Protein AF-A0A0Q0V0Q7-F1 (afdb_monomer_lite)

Sequence (130 aa):
MPTITLRLELHNPTKVKQEMYERMTEVNTEFANWLLDHPELNQATSKIFKAFSSQRFPSAVVNQTIREVKSQKKNQKTKEFRTLWCCFNNQNVKVEKTRAKHADAGIERKRTETASASDAKSADTPSTPT

Structure (mmCIF, N/CA/C/O backbone):
data_AF-A0A0Q0V0Q7-F1
#
_entry.id   AF-A0A0Q0V0Q7-F1
#
loop_
_atom_site.group_PDB
_atom_site.id
_atom_site.type_symbol
_atom_site.label_atom_id
_atom_site.label_alt_id
_atom_site.label_comp_id
_atom_site.label_asym_id
_atom_site.label_entity_id
_atom_site.label_seq_id
_atom_site.pdbx_PDB_ins_code
_atom_site.Cartn_x
_atom_site.Cartn_y
_atom_site.Cartn_z
_atom_site.occupancy
_atom_site.B_iso_or_equiv
_atom_site.auth_seq_id
_atom_site.auth_comp_id
_atom_site.auth_asym_id
_atom_site.auth_atom_id
_atom_site.pdbx_PDB_model_num
ATOM 1 N N . MET A 1 1 ? 38.196 19.152 3.708 1.00 73.62 1 MET A N 1
ATOM 2 C CA . MET A 1 1 ? 37.447 18.171 2.892 1.00 73.62 1 MET A CA 1
ATOM 3 C C . MET A 1 1 ? 36.457 18.939 2.026 1.00 73.62 1 MET A C 1
ATOM 5 O O . MET A 1 1 ? 35.507 19.476 2.585 1.00 73.62 1 MET A O 1
ATOM 9 N N . PRO A 1 2 ? 36.699 19.102 0.716 1.00 78.31 2 PRO A N 1
ATOM 10 C CA . PRO A 1 2 ? 35.734 19.757 -0.161 1.00 78.31 2 PRO A CA 1
ATOM 11 C C . PRO A 1 2 ? 34.507 18.857 -0.362 1.00 78.31 2 PRO A C 1
ATOM 13 O O . PRO A 1 2 ? 34.636 17.645 -0.520 1.00 78.31 2 PRO A O 1
ATOM 16 N N . THR A 1 3 ? 33.314 19.451 -0.330 1.00 83.38 3 THR A N 1
ATOM 17 C CA . THR A 1 3 ? 32.050 18.741 -0.570 1.00 83.38 3 THR A CA 1
ATOM 18 C C . THR A 1 3 ? 31.709 18.831 -2.053 1.00 83.38 3 THR A C 1
ATOM 20 O O . THR A 1 3 ? 31.566 19.930 -2.583 1.00 83.38 3 THR A O 1
ATOM 23 N N . ILE A 1 4 ? 31.578 17.686 -2.724 1.00 86.69 4 ILE A N 1
ATOM 24 C CA . ILE A 1 4 ? 31.165 17.608 -4.130 1.00 86.69 4 ILE A CA 1
ATOM 25 C C . ILE A 1 4 ? 29.665 17.312 -4.165 1.00 86.69 4 ILE A C 1
ATOM 27 O O . ILE A 1 4 ? 29.211 16.331 -3.579 1.00 86.69 4 ILE A O 1
ATOM 31 N N . THR A 1 5 ? 28.893 18.156 -4.850 1.00 84.69 5 THR A N 1
ATOM 32 C CA . THR A 1 5 ? 27.450 17.946 -5.038 1.00 84.69 5 THR A CA 1
ATOM 33 C C . THR A 1 5 ? 27.201 17.332 -6.409 1.00 84.69 5 THR A C 1
ATOM 35 O O . THR A 1 5 ? 27.470 17.966 -7.427 1.00 84.69 5 THR A O 1
ATOM 38 N N . LEU A 1 6 ? 26.666 16.112 -6.442 1.00 84.12 6 LEU A N 1
ATOM 39 C CA . LEU A 1 6 ? 26.257 15.440 -7.675 1.00 84.12 6 LEU A CA 1
ATOM 40 C C . LEU A 1 6 ? 24.755 15.636 -7.897 1.00 84.12 6 LEU A C 1
ATOM 42 O O . LEU A 1 6 ? 23.944 15.299 -7.034 1.00 84.12 6 LEU A O 1
ATOM 46 N N . ARG A 1 7 ? 24.378 16.162 -9.066 1.00 76.88 7 ARG A N 1
ATOM 47 C CA . ARG A 1 7 ? 22.985 16.183 -9.527 1.00 76.88 7 ARG A CA 1
ATOM 48 C C . ARG A 1 7 ? 22.751 14.960 -10.403 1.00 76.88 7 ARG A C 1
ATOM 50 O O . ARG A 1 7 ? 23.279 14.884 -11.505 1.00 76.88 7 ARG A O 1
ATOM 57 N N . LEU A 1 8 ? 21.998 13.998 -9.881 1.00 76.50 8 LEU A N 1
ATOM 58 C CA . LEU A 1 8 ? 21.603 12.796 -10.609 1.00 76.50 8 LEU A CA 1
ATOM 59 C C . LEU A 1 8 ? 20.229 13.021 -11.237 1.00 76.50 8 LEU A C 1
ATOM 61 O O . LEU A 1 8 ? 19.275 13.369 -10.539 1.00 76.50 8 LEU A O 1
ATOM 65 N N . GLU A 1 9 ? 20.12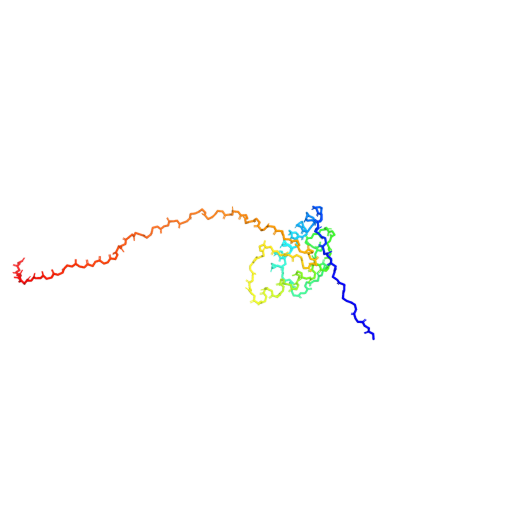4 12.805 -12.543 1.00 70.56 9 GLU A N 1
ATOM 66 C CA . GLU A 1 9 ? 18.839 12.817 -13.236 1.00 70.56 9 GLU A CA 1
ATOM 67 C C . GLU A 1 9 ? 18.091 11.512 -12.942 1.00 70.56 9 GLU A C 1
ATOM 69 O O . GLU A 1 9 ? 18.593 10.413 -13.191 1.00 70.56 9 GLU A O 1
ATOM 74 N N . LEU A 1 10 ? 16.884 11.618 -12.379 1.00 66.50 10 LEU A N 1
ATOM 75 C CA . LEU A 1 10 ? 16.021 10.456 -12.202 1.00 66.50 10 LEU A CA 1
ATOM 76 C C . LEU A 1 10 ? 15.367 10.109 -13.538 1.00 66.50 10 LEU A C 1
ATOM 78 O O . LEU A 1 10 ? 14.571 10.878 -14.071 1.00 66.50 10 LEU A O 1
ATOM 82 N N . HIS A 1 11 ? 15.687 8.927 -14.054 1.00 69.12 11 HIS A N 1
ATOM 83 C CA . HIS A 1 11 ? 15.099 8.424 -15.287 1.00 69.12 11 HIS A CA 1
ATOM 84 C C . HIS A 1 11 ? 13.609 8.106 -15.099 1.00 69.12 11 HIS A C 1
ATOM 86 O O . HIS A 1 11 ? 13.214 7.551 -14.071 1.00 69.12 11 HIS A O 1
ATOM 92 N N . ASN A 1 12 ? 12.792 8.403 -16.115 1.00 70.62 12 ASN A N 1
ATOM 93 C CA . ASN A 1 12 ? 11.373 8.045 -16.109 1.00 70.62 12 ASN A CA 1
ATOM 94 C C . ASN A 1 12 ? 11.195 6.522 -15.971 1.00 70.62 12 ASN A C 1
ATOM 96 O O . ASN A 1 12 ? 11.964 5.761 -16.577 1.00 70.62 12 ASN A O 1
ATOM 100 N N . PRO A 1 13 ? 10.179 6.057 -15.222 1.00 74.12 13 PRO A N 1
ATOM 101 C CA . PRO A 1 13 ? 9.885 4.635 -15.107 1.00 74.12 13 PRO A CA 1
ATOM 102 C C . PRO A 1 13 ? 9.519 4.052 -16.477 1.00 74.12 13 PRO A C 1
ATOM 104 O O . PRO A 1 13 ? 8.869 4.690 -17.304 1.00 74.12 13 PRO A O 1
ATOM 107 N N . THR A 1 14 ? 9.891 2.797 -16.702 1.00 83.56 14 THR A N 1
ATOM 108 C CA . THR A 1 14 ? 9.399 2.028 -17.848 1.00 83.56 14 THR A CA 1
ATOM 109 C C . THR A 1 14 ? 7.912 1.696 -17.668 1.00 83.56 14 THR A C 1
ATOM 111 O O . THR A 1 14 ? 7.430 1.630 -16.536 1.00 83.56 14 THR A O 1
ATOM 114 N N . LYS A 1 15 ? 7.186 1.421 -18.763 1.00 83.25 15 LYS A N 1
ATOM 115 C CA . LYS A 1 15 ? 5.757 1.035 -18.723 1.00 83.25 15 LYS A CA 1
ATOM 116 C C . LYS A 1 15 ? 5.479 -0.113 -17.741 1.00 83.25 15 LYS A C 1
ATOM 118 O O . LYS A 1 15 ? 4.578 -0.029 -16.923 1.00 83.25 15 LYS A O 1
ATOM 123 N N . VAL A 1 16 ? 6.353 -1.121 -17.723 1.00 83.81 16 VAL A N 1
ATOM 124 C CA . VAL A 1 16 ? 6.267 -2.266 -16.798 1.00 83.81 16 VAL A CA 1
ATOM 125 C C . VAL A 1 16 ? 6.309 -1.834 -15.326 1.00 83.81 16 VAL A C 1
ATOM 127 O O . VAL A 1 16 ? 5.589 -2.381 -14.495 1.00 83.81 16 VAL A O 1
ATOM 130 N N . LYS A 1 17 ? 7.136 -0.839 -14.977 1.00 81.62 17 LYS A N 1
ATOM 131 C CA . LYS A 1 17 ? 7.190 -0.311 -13.606 1.00 81.62 17 LYS A CA 1
ATOM 132 C C . LYS A 1 17 ? 5.931 0.477 -13.256 1.00 81.62 17 LYS A C 1
ATOM 134 O O . LYS A 1 17 ? 5.485 0.388 -12.119 1.00 81.62 17 LYS A O 1
ATOM 139 N N . GLN A 1 18 ? 5.375 1.224 -14.209 1.00 83.44 18 GLN A N 1
ATOM 140 C CA . GLN A 1 18 ? 4.125 1.965 -14.012 1.00 83.44 18 GLN A CA 1
ATOM 141 C C . GLN A 1 18 ? 2.976 1.002 -13.701 1.00 83.44 18 GLN A C 1
ATOM 143 O O . GLN A 1 18 ? 2.373 1.121 -12.640 1.00 83.44 18 GLN A O 1
ATOM 148 N N . GLU A 1 19 ? 2.782 -0.025 -14.533 1.00 85.94 19 GLU A N 1
ATOM 149 C CA . GLU A 1 19 ? 1.759 -1.057 -14.310 1.00 85.94 19 GLU A CA 1
ATOM 150 C C . GLU A 1 19 ? 1.945 -1.772 -12.964 1.00 85.94 19 GLU A C 1
ATOM 152 O O . GLU A 1 19 ? 0.985 -2.043 -12.243 1.00 85.94 19 GLU A O 1
ATOM 157 N N . MET A 1 20 ? 3.193 -2.063 -12.585 1.00 85.62 20 MET A N 1
ATOM 158 C CA . MET A 1 20 ? 3.498 -2.651 -11.281 1.00 85.62 20 MET A CA 1
ATOM 159 C C . MET A 1 20 ? 3.100 -1.718 -10.126 1.00 85.62 20 MET A C 1
ATOM 161 O O . MET A 1 20 ? 2.528 -2.186 -9.141 1.00 85.62 20 MET A O 1
ATOM 165 N N . TYR A 1 21 ? 3.395 -0.418 -10.223 1.00 84.88 21 TYR A N 1
ATOM 166 C CA . TYR A 1 21 ? 3.030 0.560 -9.194 1.00 84.88 21 TYR A CA 1
ATOM 167 C C . TYR A 1 21 ? 1.521 0.780 -9.101 1.00 84.88 21 TYR A C 1
ATOM 169 O O . TYR A 1 21 ? 1.008 0.926 -7.991 1.00 84.88 21 TYR A O 1
ATOM 177 N N . GLU A 1 22 ? 0.815 0.767 -10.229 1.00 86.12 22 GLU A N 1
ATOM 178 C CA . GLU A 1 22 ? -0.646 0.863 -10.281 1.00 86.12 22 GLU A CA 1
ATOM 179 C C . GLU A 1 22 ? -1.289 -0.324 -9.564 1.00 86.12 22 GLU A C 1
ATOM 181 O O . GLU A 1 22 ? -1.980 -0.119 -8.566 1.00 86.12 22 GLU A O 1
ATOM 186 N N . ARG A 1 23 ? -0.932 -1.559 -9.942 1.00 88.88 23 ARG A N 1
ATOM 187 C CA . ARG A 1 23 ? -1.426 -2.775 -9.268 1.00 88.88 23 ARG A CA 1
ATOM 188 C C . ARG A 1 23 ? -1.098 -2.784 -7.777 1.00 88.88 23 ARG A C 1
ATOM 190 O O . ARG A 1 23 ? -1.911 -3.180 -6.948 1.00 88.88 23 ARG A O 1
ATOM 197 N N . MET A 1 24 ? 0.103 -2.336 -7.409 1.00 88.62 24 MET A N 1
ATOM 198 C CA . MET A 1 24 ? 0.495 -2.257 -6.001 1.00 88.62 24 MET A CA 1
ATOM 199 C C . MET A 1 24 ? -0.347 -1.226 -5.235 1.00 88.62 24 MET A C 1
ATOM 201 O O . MET A 1 24 ? -0.673 -1.448 -4.071 1.00 88.62 24 MET A O 1
ATOM 205 N N . THR A 1 25 ? -0.720 -0.124 -5.885 1.00 89.31 25 THR A N 1
ATOM 206 C CA . THR A 1 25 ? -1.565 0.933 -5.310 1.00 89.31 25 THR A CA 1
ATOM 207 C C . THR A 1 25 ? -3.015 0.481 -5.153 1.00 89.31 25 THR A C 1
ATOM 209 O O . THR A 1 25 ? -3.640 0.802 -4.141 1.00 89.31 25 THR A O 1
ATOM 212 N N . GLU A 1 26 ? -3.536 -0.297 -6.100 1.00 90.75 26 GLU A N 1
ATOM 213 C CA . GLU A 1 26 ? -4.865 -0.915 -6.013 1.00 90.75 26 GLU A CA 1
ATOM 214 C C . GLU A 1 26 ? -4.956 -1.827 -4.787 1.00 90.75 26 GLU A C 1
ATOM 216 O O . GLU A 1 26 ? -5.738 -1.553 -3.874 1.00 90.75 26 GLU A O 1
ATOM 221 N N . VAL A 1 27 ? -4.051 -2.809 -4.685 1.00 91.88 27 VAL A N 1
ATOM 222 C CA . VAL A 1 27 ? -3.979 -3.734 -3.538 1.00 91.88 27 VAL A CA 1
ATOM 223 C C . VAL A 1 27 ? -3.802 -2.977 -2.221 1.00 91.88 27 VAL A C 1
ATOM 225 O O . VAL A 1 27 ? -4.393 -3.335 -1.203 1.00 91.88 27 VAL A O 1
ATOM 228 N N . ASN A 1 28 ? -3.005 -1.906 -2.222 1.00 92.12 28 ASN A N 1
ATOM 229 C CA . ASN A 1 28 ? -2.800 -1.093 -1.030 1.00 92.12 28 ASN A CA 1
ATOM 230 C C . ASN A 1 28 ? -4.071 -0.355 -0.585 1.00 92.12 28 ASN A C 1
ATOM 232 O O . ASN A 1 28 ? -4.341 -0.245 0.611 1.00 92.12 28 ASN A O 1
ATOM 236 N N . THR A 1 29 ? -4.842 0.152 -1.546 1.00 92.31 29 THR A N 1
ATOM 237 C CA . THR A 1 29 ? -6.094 0.869 -1.284 1.00 92.31 29 THR A CA 1
ATOM 238 C C . THR A 1 29 ? -7.156 -0.086 -0.746 1.00 92.31 29 THR A C 1
ATOM 240 O O . THR A 1 29 ? -7.801 0.217 0.257 1.00 92.31 29 THR A O 1
ATOM 243 N N . GLU A 1 30 ? -7.291 -1.267 -1.350 1.00 92.75 30 GLU A N 1
ATOM 244 C CA . GLU A 1 30 ? -8.198 -2.314 -0.867 1.00 92.75 30 GLU A CA 1
ATOM 245 C C . GLU A 1 30 ? -7.828 -2.769 0.546 1.00 92.75 30 GLU A C 1
ATOM 247 O O . GLU A 1 30 ? -8.686 -2.835 1.427 1.00 92.75 30 GLU A O 1
ATOM 252 N N . PHE A 1 31 ? -6.537 -2.996 0.794 1.00 93.19 31 PHE A N 1
ATOM 253 C CA . PHE A 1 31 ? -6.042 -3.363 2.114 1.00 93.19 31 PHE A CA 1
ATOM 254 C C . PHE A 1 31 ? -6.323 -2.278 3.164 1.00 93.19 31 PHE A C 1
ATOM 256 O O . PHE A 1 31 ? -6.682 -2.594 4.299 1.00 93.19 31 PHE A O 1
ATOM 263 N N . ALA A 1 32 ? -6.193 -0.999 2.801 1.00 92.38 32 ALA A N 1
ATOM 264 C CA . ALA A 1 32 ? -6.495 0.118 3.692 1.00 92.38 32 ALA A CA 1
ATOM 265 C C . ALA A 1 32 ? -7.981 0.179 4.072 1.00 92.38 32 ALA A C 1
ATOM 267 O O . ALA A 1 32 ? -8.302 0.396 5.241 1.00 92.38 32 ALA A O 1
ATOM 268 N N . ASN A 1 33 ? -8.871 -0.050 3.105 1.00 92.75 33 ASN A N 1
ATOM 269 C CA . ASN A 1 33 ? -10.314 -0.100 3.340 1.00 92.75 33 ASN A CA 1
ATOM 270 C C . ASN A 1 33 ? -10.694 -1.303 4.206 1.00 92.75 33 ASN A C 1
ATOM 272 O O . ASN A 1 33 ? -11.394 -1.143 5.199 1.00 92.75 33 ASN A O 1
ATOM 276 N N . TRP A 1 34 ? -10.127 -2.476 3.925 1.00 93.38 34 TRP A N 1
ATOM 277 C CA . TRP A 1 34 ? -10.312 -3.659 4.765 1.00 93.38 34 TRP A CA 1
ATOM 278 C C . TRP A 1 34 ? -9.827 -3.438 6.213 1.00 93.38 34 TRP A C 1
ATOM 280 O O . TRP A 1 34 ? -10.471 -3.860 7.173 1.00 93.38 34 TRP A O 1
ATOM 290 N N . LEU A 1 35 ? -8.714 -2.718 6.396 1.00 91.69 35 LEU A N 1
ATOM 291 C CA . LEU A 1 35 ? -8.185 -2.354 7.716 1.00 91.69 35 LEU A CA 1
ATOM 292 C C . LEU A 1 35 ? -9.075 -1.371 8.492 1.00 91.69 35 LEU A C 1
ATOM 294 O O . LEU A 1 35 ? -9.027 -1.380 9.725 1.00 91.69 35 LEU A O 1
ATOM 298 N N . LEU A 1 36 ? -9.846 -0.507 7.820 1.00 89.56 36 LEU A N 1
ATOM 299 C CA . LEU A 1 36 ? -10.731 0.444 8.504 1.00 89.56 36 LEU A CA 1
ATOM 300 C C . LEU A 1 36 ? -11.808 -0.276 9.311 1.00 89.56 36 LEU A C 1
ATOM 302 O O . LEU A 1 36 ? -12.075 0.128 10.448 1.00 89.56 36 LEU A O 1
ATOM 306 N N . ASP A 1 37 ? -12.346 -1.360 8.764 1.00 87.56 37 ASP A N 1
ATOM 307 C CA . ASP A 1 37 ? -13.390 -2.165 9.399 1.00 87.56 37 ASP A CA 1
ATOM 308 C C . ASP A 1 37 ? -12.826 -3.209 10.373 1.00 87.56 37 ASP A C 1
ATOM 310 O O . ASP A 1 37 ? -13.564 -3.809 11.155 1.00 87.56 37 ASP A O 1
ATOM 314 N N . HIS A 1 38 ? -11.503 -3.400 10.392 1.00 87.31 38 HIS A N 1
ATOM 315 C CA . HIS A 1 38 ? -10.877 -4.416 11.225 1.00 87.31 38 HIS A CA 1
ATOM 316 C C . HIS A 1 38 ? -10.956 -4.063 12.729 1.00 87.31 38 HIS A C 1
ATOM 318 O O . HIS A 1 38 ? -10.492 -2.987 13.141 1.00 87.31 38 HIS A O 1
ATOM 324 N N . PRO A 1 39 ? -11.459 -4.974 13.591 1.00 82.69 39 PRO A N 1
ATOM 325 C CA . PRO A 1 39 ? -11.672 -4.704 15.017 1.00 82.69 39 PRO A CA 1
ATOM 326 C C . PRO A 1 39 ? -10.361 -4.430 15.772 1.00 82.69 39 PRO A C 1
ATOM 328 O O . PRO A 1 39 ? -10.303 -3.570 16.648 1.00 82.69 39 PRO A O 1
ATOM 331 N N . GLU A 1 40 ? -9.271 -5.094 15.381 1.00 85.44 40 GLU A N 1
ATOM 332 C CA . GLU A 1 40 ? -7.962 -4.989 16.045 1.00 85.44 40 GLU A CA 1
ATOM 333 C C . GLU A 1 40 ? -6.968 -4.072 15.321 1.00 85.44 40 GLU A C 1
ATOM 335 O O . GLU A 1 40 ? -5.756 -4.305 15.336 1.00 85.44 40 GLU A O 1
ATOM 340 N N . LEU A 1 41 ? -7.450 -3.000 14.681 1.00 84.69 41 LEU A N 1
ATOM 341 C CA . LEU A 1 41 ? -6.577 -2.083 13.943 1.00 84.69 41 LEU A CA 1
ATOM 342 C C . LEU A 1 41 ? -5.374 -1.626 14.786 1.00 84.69 41 LEU A C 1
ATOM 344 O O . LEU A 1 41 ? -4.253 -1.612 14.289 1.00 84.69 41 LEU A O 1
ATOM 348 N N . ASN A 1 42 ? -5.568 -1.313 16.072 1.00 82.81 42 ASN A N 1
ATOM 349 C CA . ASN A 1 42 ? -4.515 -0.801 16.958 1.00 82.81 42 ASN A CA 1
ATOM 350 C C . ASN A 1 42 ? -3.336 -1.769 17.153 1.00 82.81 42 ASN A C 1
ATOM 352 O O . ASN A 1 42 ? -2.197 -1.309 17.269 1.00 82.81 42 ASN A O 1
ATOM 356 N N . GLN A 1 43 ? -3.580 -3.079 17.102 1.00 85.75 43 GLN A N 1
ATOM 357 C CA . GLN A 1 43 ? -2.563 -4.123 17.267 1.00 85.75 43 GLN A CA 1
ATOM 358 C C . GLN A 1 43 ? -2.060 -4.682 15.928 1.00 85.75 43 GLN A C 1
ATOM 360 O O . GLN A 1 43 ? -1.127 -5.483 15.904 1.00 85.75 43 GLN A O 1
ATOM 365 N N . ALA A 1 44 ? -2.627 -4.224 14.805 1.00 85.81 44 ALA A N 1
ATOM 366 C CA . ALA A 1 44 ? -2.253 -4.690 13.479 1.00 85.81 44 ALA A CA 1
ATOM 367 C C . ALA A 1 44 ? -0.744 -4.534 13.222 1.00 85.81 44 ALA A C 1
ATOM 369 O O . ALA A 1 44 ? -0.157 -3.463 13.428 1.00 85.81 44 ALA A O 1
ATOM 370 N N . THR A 1 45 ? -0.144 -5.620 12.736 1.00 87.25 45 THR A N 1
ATOM 371 C CA . THR A 1 45 ? 1.242 -5.717 12.260 1.00 87.25 45 THR A CA 1
ATOM 372 C C . THR A 1 45 ? 1.248 -6.229 10.823 1.00 87.25 45 THR A C 1
ATOM 374 O O . THR A 1 45 ? 0.232 -6.725 10.341 1.00 87.25 45 THR A O 1
ATOM 377 N N . SER A 1 46 ? 2.392 -6.189 10.134 1.00 83.69 46 SER A N 1
ATOM 378 C CA . SER A 1 46 ? 2.502 -6.659 8.742 1.00 83.69 46 SER A CA 1
ATOM 379 C C . SER A 1 46 ? 2.045 -8.104 8.496 1.00 83.69 46 SER A C 1
ATOM 381 O O . SER A 1 46 ? 1.749 -8.462 7.359 1.00 83.69 46 SER A O 1
ATOM 383 N N . LYS A 1 47 ? 1.952 -8.939 9.540 1.00 87.19 47 LYS A N 1
ATOM 384 C CA . LYS A 1 47 ? 1.424 -10.310 9.448 1.00 87.19 47 LYS A CA 1
ATOM 385 C C . LYS A 1 47 ? -0.058 -10.349 9.072 1.00 87.19 47 LYS A C 1
ATOM 387 O O . LYS A 1 47 ? -0.471 -11.309 8.429 1.00 87.19 47 LYS A O 1
ATOM 392 N N . ILE A 1 48 ? -0.821 -9.308 9.420 1.00 89.56 48 ILE A N 1
ATOM 393 C CA . ILE A 1 48 ? -2.262 -9.216 9.145 1.00 89.56 48 ILE A CA 1
ATOM 394 C C . ILE A 1 48 ? -2.562 -9.238 7.646 1.00 89.56 48 ILE A C 1
ATOM 396 O O . ILE A 1 48 ? -3.607 -9.716 7.228 1.00 89.56 48 ILE A O 1
ATOM 400 N N . PHE A 1 49 ? -1.600 -8.809 6.825 1.00 88.25 49 PHE A N 1
ATOM 401 C CA . PHE A 1 49 ? -1.738 -8.841 5.378 1.00 88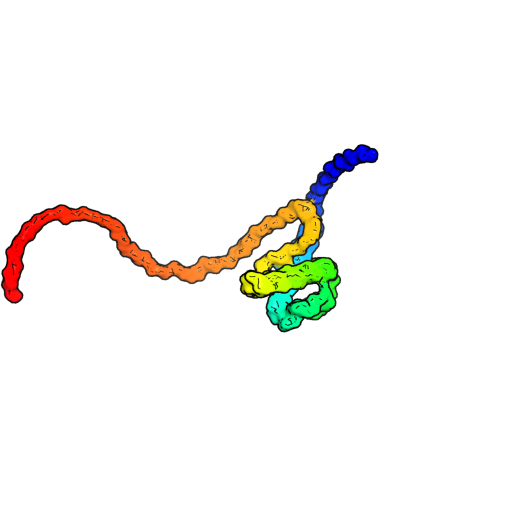.25 49 PHE A CA 1
ATOM 402 C C . PHE A 1 49 ? -1.963 -10.261 4.845 1.00 88.25 49 PHE A C 1
ATOM 404 O O . PHE A 1 49 ? -2.691 -10.423 3.878 1.00 88.25 49 PHE A O 1
ATOM 411 N N . LYS A 1 50 ? -1.427 -11.301 5.505 1.00 89.31 50 LYS A N 1
ATOM 412 C CA . LYS A 1 50 ? -1.679 -12.698 5.111 1.00 89.31 50 LYS A CA 1
ATOM 413 C C . LYS A 1 50 ? -3.145 -13.113 5.257 1.00 89.31 50 LYS A C 1
ATOM 415 O O . LYS A 1 50 ? -3.567 -14.035 4.572 1.00 89.31 50 LYS A O 1
ATOM 420 N N . ALA A 1 51 ? -3.886 -12.476 6.167 1.00 89.06 51 ALA A N 1
ATOM 421 C CA . ALA A 1 51 ? -5.319 -12.710 6.329 1.00 89.06 51 ALA A CA 1
ATOM 422 C C . ALA A 1 51 ? -6.134 -12.001 5.236 1.00 89.06 51 ALA A C 1
ATOM 424 O O . ALA A 1 51 ? -7.211 -12.465 4.884 1.00 89.06 51 ALA A O 1
ATOM 425 N N . PHE A 1 52 ? -5.604 -10.903 4.690 1.00 89.69 52 PHE A N 1
ATOM 426 C CA . PHE A 1 52 ? -6.209 -10.170 3.583 1.00 89.69 52 PHE A CA 1
ATOM 427 C C . PHE A 1 52 ? -5.908 -10.812 2.218 1.00 89.69 52 PHE A C 1
ATOM 429 O O . PHE A 1 52 ? -6.815 -11.017 1.420 1.00 89.69 52 PHE A O 1
ATOM 436 N N . SER A 1 53 ? -4.644 -11.145 1.940 1.00 89.81 53 SER A N 1
ATOM 437 C CA . SER A 1 53 ? -4.212 -11.697 0.653 1.00 89.81 53 SER A CA 1
ATOM 438 C C . SER A 1 53 ? -3.071 -12.705 0.811 1.00 89.81 53 SER A C 1
ATOM 440 O O . SER A 1 53 ? -2.166 -12.542 1.634 1.00 89.81 53 SER A O 1
ATOM 442 N N . SER A 1 54 ? -3.084 -13.746 -0.026 1.00 88.81 54 SER A N 1
ATOM 443 C CA . SER A 1 54 ? -1.997 -14.728 -0.135 1.00 88.81 54 SER A CA 1
ATOM 444 C C . SER A 1 54 ? -0.817 -14.228 -0.979 1.00 88.81 54 SER A C 1
ATOM 446 O O . SER A 1 54 ? 0.246 -14.857 -0.994 1.00 88.81 54 SER A O 1
ATOM 448 N N . GLN A 1 55 ? -0.972 -13.098 -1.677 1.00 88.06 55 GLN A N 1
ATOM 449 C CA . GLN A 1 55 ? 0.059 -12.551 -2.549 1.00 88.06 55 GLN A CA 1
ATOM 450 C C . GLN A 1 55 ? 1.277 -12.061 -1.754 1.00 88.06 55 GLN A C 1
ATOM 452 O O . GLN A 1 55 ? 1.190 -11.541 -0.639 1.00 88.06 55 GLN A O 1
ATOM 457 N N . ARG A 1 56 ? 2.460 -12.180 -2.362 1.00 84.69 56 ARG A N 1
ATOM 458 C CA . ARG A 1 56 ? 3.687 -11.586 -1.828 1.00 84.69 56 ARG A CA 1
ATOM 459 C C . ARG A 1 56 ? 3.601 -10.061 -1.935 1.00 84.69 56 ARG A C 1
ATOM 461 O O . ARG A 1 56 ? 3.675 -9.521 -3.033 1.00 84.69 56 ARG A O 1
ATOM 468 N N . PHE A 1 57 ? 3.528 -9.377 -0.795 1.00 86.81 57 PHE A N 1
ATOM 469 C CA . PHE A 1 57 ? 3.530 -7.914 -0.739 1.00 86.81 57 PHE A CA 1
ATOM 470 C C . PHE A 1 57 ? 4.665 -7.380 0.150 1.00 86.81 57 PHE A C 1
ATOM 472 O O . PHE A 1 57 ? 5.015 -8.028 1.148 1.00 86.81 57 PHE A O 1
ATOM 479 N N . PRO A 1 58 ? 5.287 -6.232 -0.185 1.00 87.06 58 PRO A N 1
ATOM 480 C CA . PRO A 1 58 ? 6.379 -5.692 0.615 1.00 87.06 58 PRO A CA 1
ATOM 481 C C . PRO A 1 58 ? 5.887 -5.246 1.995 1.00 87.06 58 PRO A C 1
ATOM 483 O O . PRO A 1 58 ? 5.011 -4.392 2.117 1.00 87.06 58 PRO A O 1
ATOM 486 N N . SER A 1 59 ? 6.502 -5.769 3.057 1.00 86.88 59 SER A N 1
ATOM 487 C CA . SER A 1 59 ? 6.120 -5.456 4.443 1.00 86.88 59 SER A CA 1
ATOM 488 C C . SER A 1 59 ? 6.259 -3.972 4.792 1.00 86.88 59 SER A C 1
ATOM 490 O O . SER A 1 59 ? 5.534 -3.480 5.654 1.00 86.88 59 SER A O 1
ATOM 492 N N . ALA A 1 60 ? 7.163 -3.255 4.118 1.00 87.06 60 ALA A N 1
ATOM 493 C CA . ALA A 1 60 ? 7.325 -1.813 4.261 1.00 87.06 60 ALA A CA 1
ATOM 494 C C . ALA A 1 60 ? 6.051 -1.050 3.861 1.00 87.06 60 ALA A C 1
ATOM 496 O O 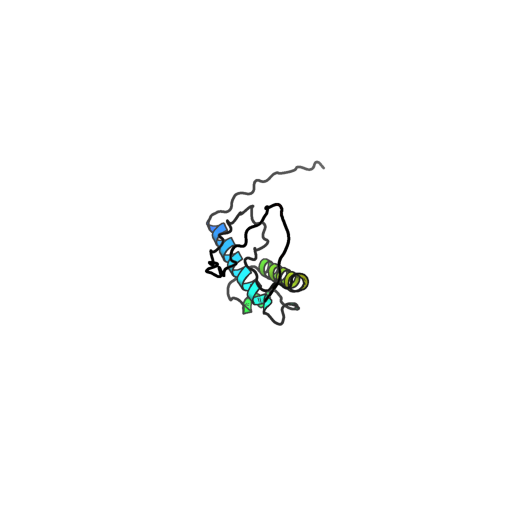. ALA A 1 60 ? 5.603 -0.205 4.634 1.00 87.06 60 ALA A O 1
ATOM 497 N N . VAL A 1 61 ? 5.430 -1.407 2.725 1.00 86.12 61 VAL A N 1
ATOM 498 C CA . VAL A 1 61 ? 4.158 -0.809 2.279 1.00 86.12 61 VAL A CA 1
ATOM 499 C C . VAL A 1 61 ? 3.065 -1.111 3.303 1.00 86.12 61 VAL A C 1
ATOM 501 O O . VAL A 1 61 ? 2.406 -0.203 3.790 1.00 86.12 61 VAL A O 1
ATOM 504 N N . VAL A 1 62 ? 2.933 -2.379 3.711 1.00 90.19 62 VAL A N 1
ATOM 505 C CA . VAL A 1 62 ? 1.909 -2.810 4.681 1.00 90.19 62 VAL A CA 1
ATOM 506 C C . VAL A 1 62 ? 2.003 -2.014 5.983 1.00 90.19 62 VAL A C 1
ATOM 508 O O . VAL A 1 62 ? 1.005 -1.512 6.494 1.00 90.19 62 VAL A O 1
ATOM 511 N N . ASN A 1 63 ? 3.211 -1.886 6.531 1.00 90.12 63 ASN A N 1
ATOM 512 C CA . ASN A 1 63 ? 3.434 -1.174 7.786 1.00 90.12 63 ASN A CA 1
ATOM 513 C C . ASN A 1 63 ? 3.139 0.324 7.669 1.00 90.12 63 ASN A C 1
ATOM 515 O O . ASN A 1 63 ? 2.653 0.923 8.629 1.00 90.12 63 ASN A O 1
ATOM 519 N N . GLN A 1 64 ? 3.441 0.927 6.521 1.00 89.12 64 GLN A N 1
ATOM 520 C CA . GLN A 1 64 ? 3.095 2.314 6.246 1.00 89.12 64 GLN A CA 1
ATOM 521 C C . GLN A 1 64 ? 1.573 2.494 6.216 1.00 89.12 64 GLN A C 1
ATOM 523 O O . GLN A 1 64 ? 1.048 3.335 6.942 1.00 89.12 64 GLN A O 1
ATOM 528 N N . THR A 1 65 ? 0.865 1.643 5.476 1.00 91.25 65 THR A N 1
ATOM 529 C CA . THR A 1 65 ? -0.598 1.675 5.367 1.00 91.25 65 THR A CA 1
ATOM 530 C C . THR A 1 65 ? -1.268 1.506 6.720 1.00 91.25 65 THR A C 1
ATOM 532 O O . THR A 1 65 ? -2.134 2.295 7.079 1.00 91.25 65 THR A O 1
ATOM 535 N N . ILE A 1 66 ? -0.794 0.573 7.550 1.00 91.69 66 ILE A N 1
ATOM 536 C CA . ILE A 1 66 ? -1.289 0.421 8.925 1.00 91.69 66 ILE A CA 1
ATOM 537 C C . ILE A 1 66 ? -1.121 1.725 9.726 1.00 91.69 66 ILE A C 1
ATOM 539 O O . ILE A 1 66 ? -2.027 2.112 10.465 1.00 91.69 66 ILE A O 1
ATOM 543 N N . ARG A 1 67 ? 0.019 2.420 9.605 1.00 89.81 67 ARG A N 1
ATOM 544 C CA . ARG A 1 67 ? 0.256 3.696 10.308 1.00 89.81 67 ARG A CA 1
ATOM 545 C C . ARG A 1 67 ? -0.664 4.806 9.803 1.00 89.81 67 ARG A C 1
ATOM 547 O O . ARG A 1 67 ? -1.206 5.552 10.618 1.00 89.81 67 ARG A O 1
ATOM 554 N N . GLU A 1 68 ? -0.852 4.906 8.493 1.00 89.69 68 GLU A N 1
ATOM 555 C CA . GLU A 1 68 ? -1.721 5.911 7.877 1.00 89.69 68 GLU A CA 1
ATOM 556 C C . GLU A 1 68 ? -3.185 5.684 8.240 1.00 89.69 68 GLU A C 1
ATOM 558 O O . GLU A 1 68 ? -3.836 6.611 8.719 1.00 89.69 68 GLU A O 1
ATOM 563 N N . VAL A 1 69 ? -3.675 4.447 8.127 1.00 90.88 69 VAL A N 1
ATOM 564 C CA . VAL A 1 69 ? -5.047 4.083 8.502 1.00 90.88 69 VAL A CA 1
ATOM 565 C C . VAL A 1 69 ? -5.294 4.362 9.985 1.00 90.88 69 VAL A C 1
ATOM 567 O O . VAL A 1 69 ? -6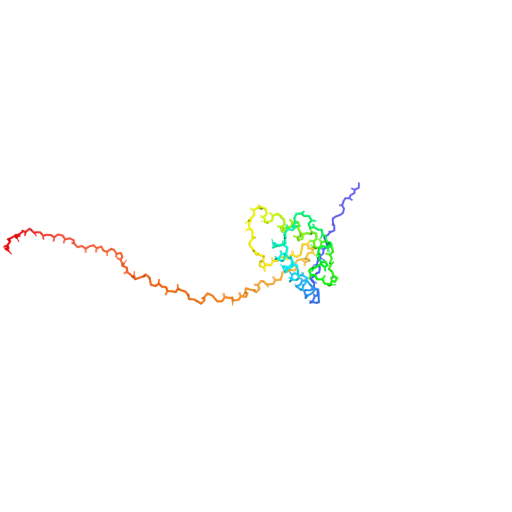.299 4.982 10.331 1.00 90.88 69 VAL A O 1
ATOM 570 N N . LYS A 1 70 ? -4.350 4.010 10.872 1.00 89.88 70 LYS A N 1
ATOM 571 C CA . LYS A 1 70 ? -4.428 4.355 12.306 1.00 89.88 70 LYS A CA 1
ATOM 572 C C . LYS A 1 70 ? -4.533 5.863 12.532 1.00 89.88 70 LYS A C 1
ATOM 574 O O . LYS A 1 70 ? -5.391 6.313 13.291 1.00 89.88 70 LYS A O 1
ATOM 579 N N . SER A 1 71 ? -3.666 6.641 11.885 1.00 88.00 71 SER A N 1
ATOM 580 C CA . SER A 1 71 ? -3.643 8.101 12.022 1.00 88.00 71 SER A CA 1
ATOM 581 C C . SER A 1 71 ? -4.939 8.737 11.515 1.00 88.00 71 SER A C 1
ATOM 583 O O . SER A 1 71 ? -5.545 9.555 12.207 1.00 88.00 71 SER A O 1
ATOM 585 N N . GLN A 1 72 ? -5.414 8.328 10.339 1.00 87.00 72 GLN A N 1
ATOM 586 C CA . GLN A 1 72 ? -6.612 8.896 9.725 1.00 87.00 72 GLN A CA 1
ATOM 587 C C . GLN A 1 72 ? -7.896 8.482 10.442 1.00 87.00 72 GLN A C 1
ATOM 589 O O . GLN A 1 72 ? -8.756 9.331 10.678 1.00 87.00 72 GLN A O 1
ATOM 594 N N . LYS A 1 73 ? -8.010 7.225 10.893 1.00 85.44 73 LYS A N 1
ATOM 595 C CA . LYS A 1 73 ? -9.155 6.787 11.707 1.00 85.44 73 LYS A CA 1
ATOM 596 C C . LYS A 1 73 ? -9.240 7.581 13.012 1.00 85.44 73 LYS A C 1
ATOM 598 O O . LYS A 1 73 ? -10.329 7.992 13.403 1.00 85.44 73 LYS A O 1
ATOM 603 N N . LYS A 1 74 ? -8.096 7.853 13.652 1.00 84.50 74 LYS A N 1
ATOM 604 C CA . LYS A 1 74 ? -8.028 8.644 14.890 1.00 84.50 74 LYS A CA 1
ATOM 605 C C . LYS A 1 74 ? -8.349 10.128 14.669 1.00 84.50 74 LYS A C 1
ATOM 607 O O . LYS A 1 74 ? -9.094 10.700 15.457 1.00 84.50 74 LYS A O 1
ATOM 612 N N . ASN A 1 75 ? -7.781 10.745 13.632 1.00 82.31 75 ASN A N 1
ATOM 613 C CA . ASN A 1 75 ? -7.785 12.205 13.478 1.00 82.31 75 ASN A CA 1
ATOM 614 C C . ASN A 1 75 ? -8.877 12.728 12.530 1.00 82.31 75 ASN A C 1
ATOM 616 O O . ASN A 1 75 ? -9.431 13.795 12.770 1.00 82.31 75 ASN A O 1
ATOM 620 N N . GLN A 1 76 ? -9.178 12.002 11.452 1.00 78.56 76 GLN A N 1
ATOM 621 C CA . GLN A 1 76 ? -10.050 12.457 10.358 1.00 78.56 76 GLN A CA 1
ATOM 622 C C . GLN A 1 76 ? -11.391 11.709 10.296 1.00 78.56 76 GLN A C 1
ATOM 624 O O . GLN A 1 76 ? -12.282 12.137 9.568 1.00 78.56 76 GLN A O 1
ATOM 629 N N . LYS A 1 77 ? -11.559 10.621 11.069 1.00 79.62 77 LYS A N 1
ATOM 630 C CA . LYS A 1 77 ? -12.756 9.752 11.059 1.00 79.62 77 LYS A CA 1
ATOM 631 C C . LYS A 1 77 ? -13.125 9.280 9.642 1.00 79.62 77 LYS A C 1
ATOM 633 O O . LYS A 1 77 ? -14.298 9.241 9.272 1.00 79.62 77 LYS A O 1
ATOM 638 N N . THR A 1 78 ? -12.107 8.954 8.848 1.00 80.88 78 THR A N 1
ATOM 639 C CA . THR A 1 78 ? -12.250 8.508 7.459 1.00 80.88 78 THR A CA 1
ATOM 640 C C . THR A 1 78 ? -13.124 7.257 7.370 1.00 80.88 78 THR A C 1
ATOM 642 O O . THR A 1 78 ? -12.902 6.300 8.110 1.00 80.88 78 THR A O 1
ATOM 645 N N . LYS A 1 79 ? -14.106 7.278 6.459 1.00 82.69 79 LYS A N 1
ATOM 646 C CA . LYS A 1 79 ? -15.000 6.143 6.176 1.00 82.69 79 LYS A CA 1
ATOM 647 C C . LYS A 1 79 ? -14.427 5.199 5.122 1.00 82.69 79 LYS A C 1
ATOM 649 O O . LYS A 1 79 ? -14.587 3.997 5.241 1.00 82.69 79 LYS A O 1
ATOM 654 N N . GLU A 1 80 ? -13.756 5.753 4.116 1.00 88.00 80 GLU A N 1
ATOM 655 C CA . GLU A 1 80 ? -13.163 5.005 3.010 1.00 88.00 80 GLU A CA 1
ATOM 656 C C . GLU A 1 80 ? -11.989 5.777 2.394 1.00 88.00 80 GLU A C 1
ATOM 658 O O . GLU A 1 80 ? -11.944 7.013 2.409 1.00 88.00 80 GLU A O 1
ATOM 663 N N . PHE A 1 81 ? -11.041 5.040 1.826 1.00 87.50 81 PHE A N 1
ATOM 664 C CA . PHE A 1 81 ? -9.940 5.547 1.026 1.00 87.50 81 PHE A CA 1
ATOM 665 C C . PHE A 1 81 ? -10.268 5.391 -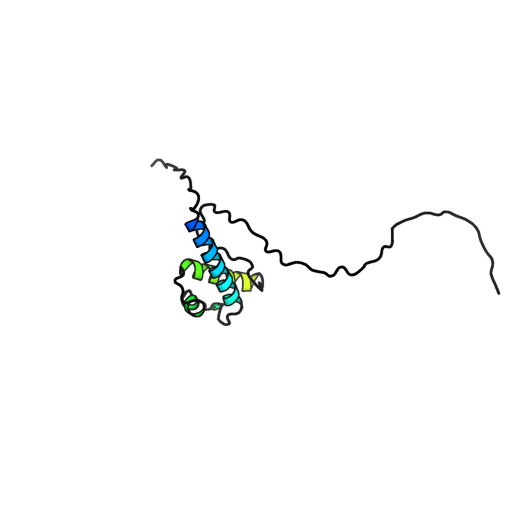0.456 1.00 87.50 81 PHE A C 1
ATOM 667 O O . PHE A 1 81 ? -10.403 4.278 -0.960 1.00 87.50 81 PHE A O 1
ATOM 674 N N . ARG A 1 82 ? -10.317 6.514 -1.183 1.00 86.56 82 ARG A N 1
ATOM 675 C CA . ARG A 1 82 ? -10.478 6.502 -2.646 1.00 86.56 82 ARG A CA 1
ATOM 676 C C . ARG A 1 82 ? -9.245 5.945 -3.363 1.00 86.56 82 ARG A C 1
ATOM 678 O O . ARG A 1 82 ? -9.365 5.224 -4.345 1.00 86.56 82 ARG A O 1
ATOM 685 N N . THR A 1 83 ? -8.058 6.349 -2.924 1.00 86.94 83 THR A N 1
ATOM 686 C CA . THR A 1 83 ? -6.773 5.874 -3.454 1.00 86.94 83 THR A CA 1
ATOM 687 C C . THR A 1 83 ? -5.707 6.121 -2.398 1.00 86.94 83 THR A C 1
ATOM 689 O O . THR A 1 83 ? -5.528 7.268 -1.978 1.00 86.94 83 THR A O 1
ATOM 692 N N . LEU A 1 84 ? -4.996 5.071 -1.990 1.00 87.12 84 LEU A N 1
ATOM 693 C CA . LEU A 1 84 ? -3.885 5.164 -1.050 1.00 87.12 84 LEU A CA 1
ATOM 694 C C . LEU A 1 84 ? -2.572 4.783 -1.735 1.00 87.12 84 LEU A C 1
ATOM 696 O O . LEU A 1 84 ? -2.269 3.610 -1.957 1.00 87.12 84 LEU A O 1
ATOM 700 N N . TRP A 1 85 ? -1.780 5.799 -2.059 1.00 82.81 85 TRP A N 1
ATOM 701 C CA . TRP A 1 85 ? -0.499 5.627 -2.735 1.00 82.81 85 TRP A CA 1
ATOM 702 C C . TRP A 1 85 ? 0.535 4.967 -1.825 1.00 82.81 85 TRP A C 1
ATOM 704 O O . TRP A 1 85 ? 0.671 5.312 -0.654 1.00 82.81 85 TRP A O 1
ATOM 714 N N . CYS A 1 86 ? 1.318 4.049 -2.388 1.00 81.69 86 CYS A N 1
ATOM 715 C CA . CYS A 1 86 ? 2.484 3.508 -1.699 1.00 81.69 86 CYS A CA 1
ATOM 716 C C . CYS A 1 86 ? 3.556 4.611 -1.599 1.00 81.69 86 CYS A C 1
ATOM 718 O O . CYS A 1 86 ? 3.975 5.131 -2.634 1.00 81.69 86 CYS A O 1
ATOM 720 N N . CYS A 1 87 ? 4.058 4.952 -0.404 1.00 69.19 87 CYS A N 1
ATOM 721 C CA . CYS A 1 87 ? 5.100 5.987 -0.262 1.00 69.19 87 CYS A CA 1
ATOM 722 C C . CYS A 1 87 ? 6.501 5.404 -0.490 1.00 69.19 87 CYS A C 1
ATOM 724 O O . CYS A 1 87 ? 7.378 5.466 0.371 1.00 69.19 87 CYS A O 1
ATOM 726 N N . PHE A 1 88 ? 6.719 4.842 -1.678 1.00 63.88 88 PHE A N 1
ATOM 727 C CA . PHE A 1 88 ? 8.066 4.618 -2.198 1.00 63.88 88 PHE A CA 1
ATOM 728 C C . PHE A 1 88 ? 8.568 5.887 -2.888 1.00 63.88 88 PHE A C 1
ATOM 730 O O . PHE A 1 88 ? 7.774 6.742 -3.276 1.00 63.88 88 PHE A O 1
ATOM 737 N N . ASN A 1 89 ? 9.890 6.007 -3.049 1.00 57.81 89 ASN A N 1
ATOM 738 C CA . ASN A 1 89 ? 10.507 7.043 -3.875 1.00 57.81 89 ASN A CA 1
ATOM 739 C C . ASN A 1 89 ? 10.039 6.862 -5.332 1.00 57.81 89 ASN A C 1
ATOM 741 O O . ASN A 1 89 ? 10.638 6.131 -6.122 1.00 57.81 89 ASN A O 1
ATOM 745 N N . ASN A 1 90 ? 8.887 7.448 -5.638 1.00 54.97 90 ASN A N 1
ATOM 746 C CA . ASN A 1 90 ? 8.139 7.244 -6.860 1.00 54.97 90 ASN A CA 1
ATOM 747 C C . ASN A 1 90 ? 8.684 8.184 -7.931 1.00 54.97 90 ASN A C 1
ATOM 749 O O . ASN A 1 90 ? 8.018 9.167 -8.218 1.00 54.97 90 ASN A O 1
ATOM 753 N N . GLN A 1 91 ? 9.907 7.917 -8.415 1.00 56.91 91 GLN A N 1
ATOM 754 C CA . GLN A 1 91 ? 10.701 8.586 -9.474 1.00 56.91 91 GLN A CA 1
ATOM 755 C C . GLN A 1 91 ? 9.954 9.630 -10.347 1.00 56.91 91 GLN A C 1
ATOM 757 O O . GLN A 1 91 ? 9.827 9.460 -11.555 1.00 56.91 91 GLN A O 1
ATOM 762 N N . ASN A 1 92 ? 9.420 10.694 -9.744 1.00 52.81 92 ASN A N 1
ATOM 763 C CA . ASN A 1 92 ? 8.440 11.613 -10.334 1.00 52.81 92 ASN A CA 1
ATOM 764 C C . ASN A 1 92 ? 7.303 10.982 -11.176 1.00 52.81 92 ASN A C 1
ATOM 766 O O . ASN A 1 92 ? 6.794 11.623 -12.099 1.00 52.81 92 ASN A O 1
ATOM 770 N N . VAL A 1 93 ? 6.848 9.762 -10.867 1.00 53.88 93 VAL A N 1
ATOM 771 C CA . VAL A 1 93 ? 5.773 9.121 -11.643 1.00 53.88 93 VAL A CA 1
ATOM 772 C C . VAL A 1 93 ? 4.448 9.815 -11.346 1.00 53.88 93 VAL A C 1
ATOM 774 O O . VAL A 1 93 ? 3.833 9.619 -10.297 1.00 53.88 93 VAL A O 1
ATOM 777 N N . LYS A 1 94 ? 4.010 10.653 -12.286 1.00 55.56 94 LYS A N 1
ATOM 778 C CA . LYS A 1 94 ? 2.686 11.270 -12.281 1.00 55.56 94 LYS A CA 1
ATOM 779 C C . LYS A 1 94 ? 1.714 10.306 -12.951 1.00 55.56 94 LYS A C 1
ATOM 781 O O . LYS A 1 94 ? 1.630 10.274 -14.172 1.00 55.56 94 LYS A O 1
ATOM 786 N N . VAL A 1 95 ? 1.002 9.517 -12.156 1.00 53.88 95 VAL A N 1
ATOM 787 C CA . VAL A 1 95 ? -0.135 8.745 -12.667 1.00 53.88 95 VAL A CA 1
ATOM 788 C C . VAL A 1 95 ? -1.304 9.711 -12.838 1.00 53.88 95 VAL A C 1
ATOM 790 O O . VAL A 1 95 ? -1.674 10.432 -11.902 1.00 53.88 95 VAL A O 1
ATOM 793 N N . GLU A 1 96 ? -1.854 9.782 -14.046 1.00 50.53 96 GLU A N 1
ATOM 794 C CA . GLU A 1 96 ? -3.020 10.612 -14.319 1.00 50.53 96 GLU A CA 1
ATOM 795 C C . GLU A 1 96 ? -4.220 10.080 -13.533 1.00 50.53 96 GLU A C 1
ATOM 797 O O . GLU A 1 96 ? -4.619 8.925 -13.657 1.00 50.53 96 GLU A O 1
ATOM 802 N N . LYS A 1 97 ? -4.813 10.932 -12.693 1.00 45.56 97 LYS A N 1
ATOM 803 C CA . LYS A 1 97 ? -6.028 10.588 -11.952 1.00 45.56 97 LYS A CA 1
ATOM 804 C C . LYS A 1 97 ? -7.198 10.524 -12.930 1.00 45.56 97 LYS A C 1
ATOM 806 O O . LYS A 1 97 ? -7.855 11.540 -13.164 1.00 45.56 97 LYS A O 1
ATOM 811 N N . THR A 1 98 ? -7.517 9.347 -13.455 1.00 33.75 98 THR A N 1
ATOM 812 C CA . THR A 1 98 ? -8.795 9.151 -14.140 1.00 33.75 98 THR A CA 1
ATOM 813 C C . THR A 1 98 ? -9.893 9.218 -13.082 1.00 33.75 98 THR A C 1
ATOM 815 O O . THR A 1 98 ? -10.055 8.333 -12.241 1.00 33.75 98 THR A O 1
ATOM 818 N N . ARG A 1 99 ? -10.648 10.321 -13.055 1.00 33.38 99 ARG A N 1
ATOM 819 C CA . ARG A 1 99 ? -11.891 10.366 -12.284 1.00 33.38 99 ARG A CA 1
ATOM 820 C C . ARG A 1 99 ? -12.844 9.372 -12.946 1.00 33.38 99 ARG A C 1
ATOM 822 O O . ARG A 1 99 ? -13.413 9.693 -13.985 1.00 33.38 99 ARG A O 1
ATOM 829 N N . ALA A 1 100 ? -13.009 8.184 -12.365 1.00 35.19 100 ALA A N 1
ATOM 830 C CA . ALA A 1 100 ? -14.140 7.328 -12.697 1.00 35.19 100 ALA A CA 1
ATOM 831 C C . ALA A 1 100 ? -15.415 8.171 -12.549 1.00 35.19 100 ALA A C 1
ATOM 833 O O . ALA A 1 100 ? -15.705 8.709 -11.476 1.00 35.19 100 ALA A O 1
ATOM 834 N N . LYS A 1 101 ? -16.101 8.374 -13.676 1.00 37.75 101 LYS A N 1
ATOM 835 C CA . LYS A 1 101 ? -17.385 9.057 -13.769 1.00 37.75 101 LYS A CA 1
ATOM 836 C C 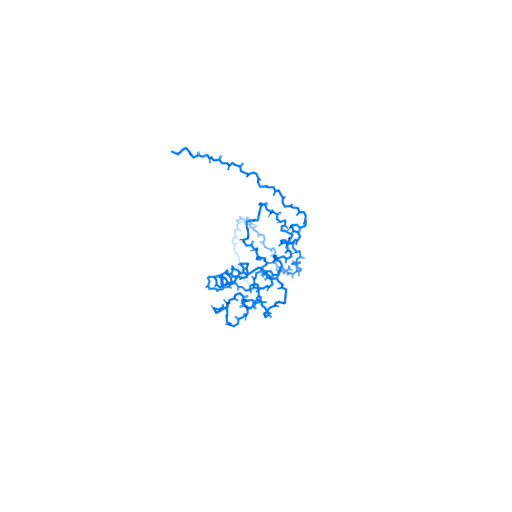. LYS A 1 101 ? -18.434 8.141 -13.138 1.00 37.75 101 LYS A C 1
ATOM 838 O O . LYS A 1 101 ? -19.072 7.373 -13.845 1.00 37.75 101 LYS A O 1
ATOM 843 N N . HIS A 1 102 ? -18.602 8.199 -11.822 1.00 31.50 102 HIS A N 1
ATOM 844 C CA . HIS A 1 102 ? -19.870 7.787 -11.232 1.00 31.50 102 HIS A CA 1
ATOM 845 C C . HIS A 1 102 ? -20.804 8.986 -11.315 1.00 31.50 102 HIS A C 1
ATOM 847 O O . HIS A 1 102 ? -20.561 10.034 -10.722 1.00 31.50 102 HIS A O 1
ATOM 853 N N . ALA A 1 103 ? -21.779 8.829 -12.203 1.00 33.75 103 ALA A N 1
ATOM 854 C CA . ALA A 1 103 ? -22.787 9.797 -12.562 1.00 33.75 103 ALA A CA 1
ATOM 855 C C . ALA A 1 103 ? -23.556 10.276 -11.326 1.00 33.75 103 ALA A C 1
ATOM 857 O O . ALA A 1 103 ? -24.183 9.477 -10.634 1.00 33.75 103 ALA A O 1
ATOM 858 N N . ASP A 1 104 ? -23.553 11.588 -11.103 1.00 29.25 104 ASP A N 1
ATOM 859 C CA . ASP A 1 104 ? -24.653 12.262 -10.420 1.00 29.25 104 ASP A CA 1
ATOM 860 C C . ASP A 1 104 ? -25.835 12.265 -11.400 1.00 29.25 104 ASP A C 1
ATOM 862 O O . ASP A 1 104 ? -26.023 13.172 -12.212 1.00 29.25 104 ASP A O 1
ATOM 866 N N . ALA A 1 105 ? -26.538 11.135 -11.437 1.00 33.97 105 ALA A N 1
ATOM 867 C CA . ALA A 1 105 ? -27.824 11.018 -12.089 1.00 33.97 105 ALA A CA 1
ATOM 868 C C . ALA A 1 105 ? -28.898 11.442 -11.082 1.00 33.97 105 ALA A C 1
ATOM 870 O O . ALA A 1 105 ? -29.440 10.616 -10.356 1.00 33.97 105 ALA A O 1
ATOM 871 N N . GLY A 1 106 ? -29.206 12.738 -11.101 1.00 33.28 106 GLY A N 1
ATOM 872 C CA . GLY A 1 106 ? -30.518 13.278 -10.770 1.00 33.28 106 GLY A CA 1
ATOM 873 C C . GLY A 1 106 ? -30.831 13.437 -9.285 1.00 33.28 106 GLY A C 1
ATOM 874 O O . GLY A 1 106 ? -31.164 12.475 -8.611 1.00 33.28 106 GLY A O 1
ATOM 875 N N . ILE A 1 107 ? -30.916 14.695 -8.847 1.00 35.72 107 ILE A N 1
ATOM 876 C CA . ILE A 1 107 ? -32.110 15.282 -8.215 1.00 35.72 107 ILE A CA 1
ATOM 877 C C . ILE A 1 107 ? -32.088 16.774 -8.582 1.00 35.72 107 ILE A C 1
ATOM 879 O O . ILE A 1 107 ? -31.621 17.631 -7.841 1.00 35.72 107 ILE A O 1
ATOM 883 N N . GLU A 1 108 ? -32.608 17.101 -9.763 1.00 37.81 108 GLU A N 1
ATOM 884 C CA . GLU A 1 108 ? -33.039 18.463 -10.070 1.00 37.81 108 GLU A CA 1
ATOM 885 C C . GLU A 1 108 ? -34.501 18.578 -9.626 1.00 37.81 108 GLU A C 1
ATOM 887 O O . GLU A 1 108 ? -35.442 18.247 -10.347 1.00 37.81 108 GLU A O 1
ATOM 892 N N . ARG A 1 109 ? -34.703 18.956 -8.358 1.00 37.19 109 ARG A N 1
ATOM 893 C CA . ARG A 1 109 ? -36.022 19.321 -7.828 1.00 37.19 109 ARG A CA 1
ATOM 894 C C . ARG A 1 109 ? -36.081 20.830 -7.639 1.00 37.19 109 ARG A C 1
ATOM 896 O O . ARG A 1 109 ? -35.612 21.358 -6.638 1.00 37.19 109 ARG A O 1
ATOM 903 N N . LYS A 1 110 ? -36.687 21.469 -8.644 1.00 38.44 110 LYS A N 1
ATOM 904 C CA . LYS A 1 110 ? -37.456 22.724 -8.628 1.00 38.44 110 LYS A CA 1
ATOM 905 C C . LYS A 1 110 ? -37.236 23.635 -7.408 1.00 38.44 110 LYS A C 1
ATOM 907 O O . LYS A 1 110 ? -37.819 23.411 -6.348 1.00 38.44 110 LYS A O 1
ATOM 912 N N . ARG A 1 111 ? -36.586 24.778 -7.629 1.00 34.47 111 ARG A N 1
ATOM 913 C CA . ARG A 1 111 ? -37.066 26.042 -7.057 1.00 34.47 111 ARG A CA 1
ATOM 914 C C . ARG A 1 111 ? -37.389 26.989 -8.196 1.00 34.47 111 ARG A C 1
ATOM 916 O O . ARG A 1 111 ? -36.518 27.422 -8.936 1.00 34.47 111 ARG A O 1
ATOM 923 N N . THR A 1 112 ? -38.688 27.197 -8.330 1.00 35.56 112 THR A N 1
ATOM 924 C CA . THR A 1 112 ? -39.334 28.223 -9.127 1.00 35.56 112 THR A CA 1
ATOM 925 C C . THR A 1 112 ? -38.731 29.590 -8.849 1.00 35.56 112 THR A C 1
ATOM 927 O O . THR A 1 112 ? -38.440 29.942 -7.705 1.00 35.56 112 THR A O 1
ATOM 930 N N . GLU A 1 113 ? -38.584 30.325 -9.939 1.00 34.19 113 GLU A N 1
ATOM 931 C CA . GLU A 1 113 ? -38.336 31.751 -10.030 1.00 34.19 113 GLU A CA 1
ATOM 932 C C . GLU A 1 113 ? -39.229 32.541 -9.065 1.00 34.19 113 GLU A C 1
ATOM 934 O O . GLU A 1 113 ? -40.443 32.358 -9.038 1.00 34.19 113 GLU A O 1
ATOM 939 N N . THR A 1 114 ? -38.636 33.487 -8.346 1.00 35.50 114 THR A N 1
ATOM 940 C CA . THR A 1 114 ? -39.270 34.788 -8.115 1.00 35.50 114 THR A CA 1
ATOM 941 C C . THR A 1 114 ? -38.184 35.834 -8.280 1.00 35.50 114 THR A C 1
ATOM 943 O O . THR A 1 114 ? -37.246 35.908 -7.484 1.00 35.50 114 THR A O 1
ATOM 946 N N . ALA A 1 115 ? -38.296 36.563 -9.385 1.00 36.62 115 ALA A N 1
ATOM 947 C CA . ALA A 1 115 ? -37.432 37.653 -9.775 1.00 36.62 115 ALA A CA 1
ATOM 948 C C . ALA A 1 115 ? -37.464 38.802 -8.756 1.00 36.62 115 ALA A C 1
ATOM 950 O O . ALA A 1 115 ? -38.465 39.086 -8.101 1.00 36.62 115 ALA A O 1
ATOM 951 N N . SER A 1 116 ? -36.309 39.441 -8.665 1.00 31.72 116 SER A N 1
ATOM 952 C CA . SER A 1 116 ? -36.013 40.721 -8.041 1.00 31.72 116 SER A CA 1
ATOM 953 C C . SER A 1 116 ? -36.785 41.897 -8.642 1.00 31.72 116 SER A C 1
ATOM 955 O O . SER A 1 116 ? -36.942 41.923 -9.859 1.00 31.72 116 SER A O 1
ATOM 957 N N . ALA A 1 117 ? -37.003 42.919 -7.795 1.00 32.94 117 ALA A N 1
ATOM 958 C CA . ALA A 1 117 ? -37.085 44.353 -8.132 1.00 32.94 117 ALA A CA 1
ATOM 959 C C . ALA A 1 117 ? -38.289 44.764 -9.006 1.00 32.94 117 ALA A C 1
ATOM 961 O O . ALA A 1 117 ? -38.820 43.968 -9.760 1.00 32.94 117 ALA A O 1
ATOM 962 N N . SER A 1 118 ? -38.808 45.980 -9.039 1.00 32.75 118 SER A N 1
ATOM 963 C CA . SER A 1 118 ? -38.776 47.242 -8.297 1.00 32.75 118 SER A CA 1
ATOM 964 C C . SER A 1 118 ? -39.837 48.107 -9.019 1.00 32.75 118 SER A C 1
ATOM 966 O O . SER A 1 118 ? -40.318 47.727 -10.083 1.00 32.75 118 SER A O 1
ATOM 968 N N . ASP A 1 119 ? -40.177 49.271 -8.466 1.00 34.84 119 ASP A N 1
ATOM 969 C CA . ASP A 1 119 ? -40.838 50.386 -9.171 1.00 34.84 119 ASP A CA 1
ATOM 970 C C . ASP A 1 119 ? -42.352 50.305 -9.465 1.00 34.84 119 ASP A C 1
ATOM 972 O O . ASP A 1 119 ? -42.793 49.658 -10.406 1.00 34.84 119 ASP A O 1
ATOM 976 N N . ALA A 1 120 ? -43.139 51.105 -8.726 1.00 39.09 120 ALA A N 1
ATOM 977 C CA . ALA A 1 120 ? -44.092 52.077 -9.298 1.00 39.09 120 ALA A CA 1
ATOM 978 C C . ALA A 1 120 ? -44.776 52.935 -8.205 1.00 39.09 120 ALA A C 1
ATOM 980 O O . ALA A 1 120 ? -45.778 52.575 -7.600 1.00 39.09 120 ALA A O 1
ATOM 981 N N . LYS A 1 121 ? -44.155 54.086 -7.948 1.00 36.09 121 LYS A N 1
ATOM 982 C CA . LYS A 1 121 ? -44.717 55.439 -7.775 1.00 36.09 121 LYS A CA 1
ATOM 983 C C . LYS A 1 121 ? -46.260 55.625 -7.683 1.00 36.09 121 LYS A C 1
ATOM 985 O O . LYS A 1 121 ? -46.973 55.391 -8.645 1.00 36.09 121 LYS A O 1
ATOM 990 N N . SER A 1 122 ? -46.663 56.246 -6.566 1.00 32.34 122 SER A N 1
ATOM 991 C CA . SER A 1 122 ? -47.703 57.282 -6.351 1.00 32.34 122 SER A CA 1
ATOM 992 C C . SER A 1 122 ? -49.171 57.084 -6.773 1.00 32.34 122 SER A C 1
ATOM 994 O O . SER A 1 122 ? -49.462 56.926 -7.952 1.00 32.34 122 SER A O 1
ATOM 996 N N . ALA A 1 123 ? -50.049 57.396 -5.809 1.00 35.44 123 ALA A N 1
ATOM 997 C CA . ALA A 1 123 ? -51.188 58.329 -5.878 1.00 35.44 123 ALA A CA 1
ATOM 998 C C . ALA A 1 123 ? -52.542 57.761 -5.408 1.00 35.44 123 ALA A C 1
ATOM 1000 O O . ALA A 1 123 ? -53.063 56.793 -5.945 1.00 35.44 123 ALA A O 1
ATOM 1001 N N . ASP A 1 124 ? -53.069 58.495 -4.427 1.00 37.91 124 ASP A N 1
ATOM 1002 C CA . ASP A 1 124 ? -54.462 58.805 -4.114 1.00 37.91 124 ASP A CA 1
ATOM 1003 C C . ASP A 1 124 ? -55.441 57.785 -3.501 1.00 37.91 124 ASP A C 1
ATOM 1005 O O . ASP A 1 124 ? -55.567 56.618 -3.849 1.00 37.91 124 ASP A O 1
ATOM 1009 N N . THR A 1 125 ? -56.120 58.349 -2.502 1.00 47.91 125 THR A N 1
ATOM 1010 C CA . THR A 1 125 ? -57.061 57.859 -1.487 1.00 47.91 125 THR A CA 1
ATOM 1011 C C . THR A 1 125 ? -58.505 57.653 -2.024 1.00 47.91 125 THR A C 1
ATOM 1013 O O . THR A 1 125 ? -58.715 57.679 -3.230 1.00 47.91 125 THR A O 1
ATOM 1016 N N . PRO A 1 126 ? -59.554 57.548 -1.178 1.00 51.75 126 PRO A N 1
ATOM 1017 C CA . PRO A 1 126 ? -60.069 56.327 -0.552 1.00 51.75 126 PRO A CA 1
ATOM 1018 C C . PRO A 1 126 ? -61.557 56.067 -0.912 1.00 51.75 126 PRO A C 1
ATOM 1020 O O . PRO A 1 126 ? -62.265 56.969 -1.350 1.00 51.75 126 PRO A O 1
ATOM 1023 N N . SER A 1 127 ? -62.095 54.868 -0.661 1.00 39.47 127 SER A N 1
ATOM 1024 C CA . SER A 1 127 ? -63.528 54.694 -0.317 1.00 39.47 127 SER A CA 1
ATOM 1025 C C . SER A 1 127 ? -63.876 53.253 0.078 1.00 39.47 127 SER A C 1
ATOM 1027 O O . SER A 1 127 ? -63.762 52.312 -0.698 1.00 39.47 127 SER A O 1
ATOM 1029 N N . THR A 1 128 ? -64.315 53.110 1.325 1.00 45.88 128 THR A N 1
ATOM 1030 C CA . THR A 1 128 ? -65.194 52.059 1.871 1.00 45.88 128 THR A CA 1
ATOM 1031 C C . THR A 1 128 ? -66.644 52.280 1.384 1.00 45.88 128 THR A C 1
ATOM 1033 O O . THR A 1 128 ? -66.907 53.320 0.778 1.00 45.88 128 THR A O 1
ATOM 1036 N N . PRO A 1 129 ? -67.658 51.525 1.851 1.00 52.28 129 PRO A N 1
ATOM 1037 C CA . PRO A 1 129 ? -67.845 50.076 2.040 1.00 52.28 129 PRO A CA 1
ATOM 1038 C C . PRO A 1 129 ? -69.100 49.597 1.257 1.00 52.28 129 PRO A C 1
ATOM 1040 O O . PRO A 1 129 ? -69.812 50.416 0.686 1.00 52.28 129 PRO A O 1
ATOM 1043 N N . THR A 1 130 ? -69.437 48.303 1.275 1.00 42.75 130 THR A N 1
ATOM 1044 C CA . THR A 1 130 ? -70.720 47.754 1.792 1.00 42.75 130 THR A CA 1
ATOM 1045 C C . THR A 1 130 ? -70.584 46.238 1.893 1.00 42.75 130 THR A C 1
ATOM 1047 O O . THR A 1 130 ? -70.062 45.639 0.929 1.00 42.75 130 THR A O 1
#

Radius of gyration: 29.46 Å; chains: 1; bounding box: 108×74×36 Å

pLDDT: mean 70.78, std 22.04, range [29.25, 93.38]

Secondary structure (DSSP, 8-state):
-PPPPP-PPPPPPPHHHHHHHHHHHHHHHHHHHHHHH-TTGGG--GGGHHHH-SS---HHHHHHHHHHHHHHHHHT--S--S-----S--TT--------------------------------------

Foldseek 3Di:
DDDDDDDDQQDDDDPVVVVVQVVLFVLLQVVLLVLLPDPPLVVDALVCVVVVDVDDDDRLQVRVSSVVSVVCCVPVVDNGDPTDGRPDPNSPDDDDPDPPPPDPPDDPDDDDDDDDDDDDDDDDDDDDDD